Protein AF-A0A958WQD2-F1 (afdb_monomer_lite)

Foldseek 3Di:
DDDDPDDDDDDLCPDPVDDPVRSVVVVVVVPPPDDDLVVDDPVVSVVVVVVVVVVDDDDCPPPDDDD

Secondary structure (DSSP, 8-state):
------PPP--TTT-TTS-HHHHHHHHHHHHS-PPPGGGS-HHHH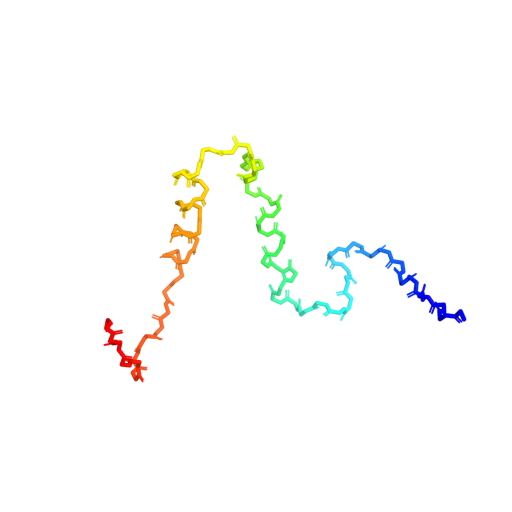HHHHHHHHHTS----TT-----

Structure (mmCIF, N/CA/C/O backbone):
data_AF-A0A958WQD2-F1
#
_entry.id   AF-A0A958WQD2-F1
#
loop_
_atom_site.group_PDB
_atom_site.id
_atom_site.type_symbol
_atom_site.label_atom_id
_atom_site.label_alt_id
_atom_site.label_comp_id
_atom_site.label_asym_id
_atom_site.label_entity_id
_atom_site.label_seq_id
_atom_site.pdbx_PDB_ins_code
_atom_site.Cartn_x
_atom_site.Cartn_y
_atom_site.Cartn_z
_atom_site.occupancy
_atom_site.B_iso_or_equiv
_atom_site.auth_seq_id
_atom_site.auth_comp_id
_atom_site.auth_asym_id
_atom_site.auth_atom_id
_atom_site.pdbx_PDB_model_num
ATOM 1 N N . MET A 1 1 ? 27.630 -22.634 7.433 1.00 42.16 1 MET A N 1
ATOM 2 C CA . MET A 1 1 ? 27.437 -21.372 6.688 1.00 42.16 1 MET A CA 1
ATOM 3 C C . MET A 1 1 ? 26.289 -21.593 5.724 1.00 42.16 1 MET A C 1
ATOM 5 O O . MET A 1 1 ? 26.428 -22.432 4.848 1.00 42.16 1 MET A O 1
ATOM 9 N N . MET A 1 2 ? 25.149 -20.941 5.942 1.00 43.28 2 MET A N 1
ATOM 10 C CA . MET A 1 2 ? 24.012 -20.980 5.019 1.00 43.28 2 MET A CA 1
ATOM 11 C C . MET A 1 2 ? 24.169 -19.769 4.096 1.00 43.28 2 MET A C 1
ATOM 13 O O . MET A 1 2 ? 24.186 -18.640 4.585 1.00 43.28 2 MET A O 1
ATOM 17 N N . THR A 1 3 ? 24.397 -19.986 2.804 1.00 50.31 3 THR A N 1
ATOM 18 C CA . THR A 1 3 ? 24.503 -18.905 1.819 1.00 50.31 3 THR A CA 1
ATOM 19 C C . THR A 1 3 ? 23.103 -18.361 1.545 1.00 50.31 3 THR A C 1
ATOM 21 O O . THR A 1 3 ? 22.211 -19.096 1.128 1.00 50.31 3 THR A O 1
ATOM 24 N N . VAL A 1 4 ? 22.875 -17.080 1.841 1.00 61.41 4 VAL A N 1
ATOM 25 C CA . VAL A 1 4 ? 21.649 -16.386 1.434 1.00 61.41 4 VAL A CA 1
ATOM 26 C C . VAL A 1 4 ? 21.870 -15.924 -0.000 1.00 61.41 4 VAL A C 1
ATOM 28 O O . VAL A 1 4 ? 22.577 -14.948 -0.237 1.00 61.41 4 VAL A O 1
ATOM 31 N N . GLU A 1 5 ? 21.302 -16.649 -0.957 1.00 62.69 5 GLU A N 1
ATOM 32 C CA . GLU A 1 5 ? 21.258 -16.232 -2.359 1.00 62.69 5 GLU A CA 1
ATOM 33 C C . GLU A 1 5 ? 20.388 -14.967 -2.468 1.00 62.69 5 GLU A C 1
ATOM 35 O O . GLU A 1 5 ? 19.155 -15.025 -2.444 1.00 62.69 5 GLU A O 1
ATOM 40 N N . THR A 1 6 ? 21.011 -13.790 -2.540 1.00 64.75 6 THR A N 1
ATOM 41 C CA . THR A 1 6 ? 20.292 -12.531 -2.760 1.00 64.75 6 THR A CA 1
ATOM 42 C C . THR A 1 6 ? 19.872 -12.447 -4.225 1.00 64.75 6 THR A C 1
ATOM 44 O O . THR A 1 6 ? 20.696 -12.175 -5.097 1.00 64.75 6 THR A O 1
ATOM 47 N N . SER A 1 7 ? 18.589 -12.682 -4.510 1.00 69.62 7 SER A N 1
ATOM 48 C CA . SER A 1 7 ? 18.030 -12.426 -5.844 1.00 69.62 7 SER A CA 1
ATOM 49 C C . SER A 1 7 ? 18.228 -10.952 -6.235 1.00 69.62 7 SER A C 1
ATOM 51 O O . SER A 1 7 ? 18.039 -10.079 -5.382 1.00 69.62 7 SER A O 1
ATOM 53 N N . PRO A 1 8 ? 18.577 -10.646 -7.499 1.00 83.00 8 PRO A N 1
ATOM 54 C CA . PRO A 1 8 ? 18.786 -9.270 -7.941 1.00 83.00 8 PRO A CA 1
ATOM 55 C C . PRO A 1 8 ? 17.503 -8.436 -7.806 1.00 83.00 8 PRO A C 1
ATOM 57 O O . PRO A 1 8 ? 16.390 -8.941 -7.981 1.00 83.00 8 PRO A O 1
ATOM 60 N N . VAL A 1 9 ? 17.659 -7.144 -7.501 1.00 87.38 9 VAL A N 1
ATOM 61 C CA . VAL A 1 9 ? 16.540 -6.192 -7.448 1.00 87.38 9 VAL A CA 1
ATOM 62 C C . VAL A 1 9 ? 16.041 -5.935 -8.871 1.00 87.38 9 VAL A C 1
ATOM 64 O O . VAL A 1 9 ? 16.809 -5.521 -9.737 1.00 87.38 9 VAL A O 1
ATOM 67 N N . VAL A 1 10 ? 14.751 -6.177 -9.109 1.00 93.75 10 VAL A N 1
ATOM 68 C CA . VAL A 1 10 ? 14.066 -5.950 -10.391 1.00 93.75 10 VAL A CA 1
ATOM 69 C C . VAL A 1 10 ? 13.141 -4.740 -10.242 1.00 93.75 10 VAL A C 1
ATOM 71 O O . VAL A 1 10 ? 12.512 -4.579 -9.198 1.00 93.75 10 VAL A O 1
ATOM 74 N N . ASP A 1 11 ? 13.049 -3.882 -11.266 1.00 95.12 11 ASP A N 1
ATOM 75 C CA . ASP A 1 11 ? 12.076 -2.776 -11.283 1.00 95.12 11 ASP A CA 1
ATOM 76 C C . ASP A 1 11 ? 10.651 -3.340 -11.155 1.00 95.12 11 ASP A C 1
ATOM 78 O O . ASP A 1 11 ? 10.253 -4.217 -11.929 1.00 95.12 11 ASP A O 1
ATOM 82 N N . TYR A 1 12 ? 9.868 -2.803 -10.212 1.00 95.25 12 TYR A N 1
ATOM 83 C CA . TYR A 1 12 ? 8.499 -3.246 -9.933 1.00 95.25 12 T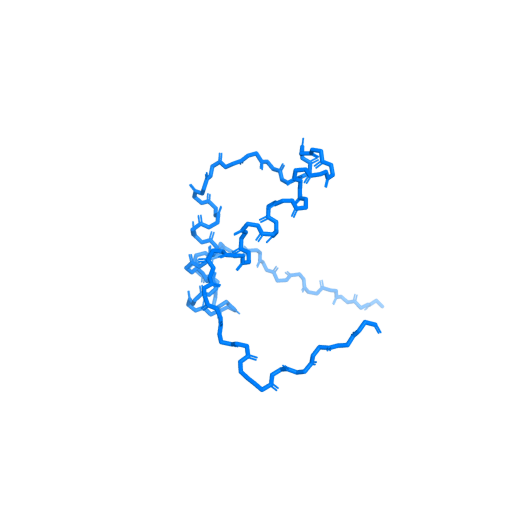YR A CA 1
ATOM 84 C C . TYR A 1 12 ? 7.612 -3.294 -11.185 1.00 95.25 12 TYR A C 1
ATOM 86 O O . TYR A 1 12 ? 6.705 -4.119 -11.266 1.00 95.25 12 TYR A O 1
ATOM 94 N N . LYS A 1 13 ? 7.866 -2.442 -12.187 1.00 95.19 13 LYS A N 1
ATOM 95 C CA . LYS A 1 13 ? 7.094 -2.401 -13.441 1.00 95.19 13 LYS A CA 1
ATOM 96 C C . LYS A 1 13 ? 7.169 -3.720 -14.211 1.00 95.19 13 LYS A C 1
ATOM 98 O O . LYS A 1 13 ? 6.200 -4.103 -14.871 1.00 95.19 13 LYS A O 1
ATOM 103 N N . ASN A 1 14 ? 8.298 -4.415 -14.108 1.00 94.56 14 ASN A N 1
ATOM 104 C CA . ASN A 1 14 ? 8.614 -5.608 -14.891 1.00 94.56 14 ASN A CA 1
ATOM 105 C C . ASN A 1 14 ? 8.796 -6.857 -14.024 1.00 94.56 14 ASN A C 1
ATOM 107 O O . ASN A 1 14 ? 9.153 -7.903 -14.558 1.00 94.56 14 ASN A O 1
ATOM 111 N N . ASP A 1 15 ? 8.573 -6.762 -12.712 1.00 95.44 15 ASP A N 1
ATOM 112 C CA . ASP A 1 15 ? 8.790 -7.879 -11.802 1.00 95.44 15 ASP A CA 1
ATOM 113 C C . ASP A 1 15 ? 7.739 -8.983 -12.031 1.00 95.44 15 ASP A C 1
ATOM 115 O O . ASP A 1 15 ? 6.555 -8.765 -11.749 1.00 95.44 15 ASP A O 1
ATOM 119 N N . PRO A 1 16 ? 8.138 -10.174 -12.523 1.00 94.38 16 PRO A N 1
ATOM 120 C CA . PRO A 1 16 ? 7.203 -11.261 -12.803 1.00 94.38 16 PRO A CA 1
ATOM 121 C C . PRO A 1 16 ? 6.626 -11.896 -11.531 1.00 94.38 16 PRO A C 1
ATOM 123 O O . PRO A 1 16 ? 5.689 -12.685 -11.618 1.00 94.38 16 PRO A O 1
ATOM 126 N N . ARG A 1 17 ? 7.173 -11.575 -10.350 1.00 95.44 17 ARG A N 1
ATOM 127 C CA . ARG A 1 17 ? 6.681 -12.052 -9.048 1.00 95.44 17 ARG A CA 1
ATOM 128 C C . ARG A 1 17 ? 5.462 -11.264 -8.566 1.00 95.44 17 ARG A C 1
ATOM 130 O O . ARG A 1 17 ? 4.806 -11.687 -7.619 1.00 95.44 17 ARG A O 1
ATOM 137 N N . LEU A 1 18 ? 5.169 -10.120 -9.188 1.00 96.50 18 LEU A N 1
ATOM 138 C CA . LEU A 1 18 ? 4.022 -9.277 -8.868 1.00 96.50 18 LEU A CA 1
ATOM 139 C C . LEU A 1 18 ? 2.873 -9.543 -9.841 1.00 96.50 18 LEU A C 1
ATOM 141 O O . LEU A 1 18 ? 3.075 -9.616 -11.057 1.00 96.50 18 LEU A O 1
ATOM 145 N N . SER A 1 19 ? 1.644 -9.600 -9.322 1.00 98.00 19 SER A N 1
ATOM 146 C CA . SER A 1 19 ? 0.462 -9.627 -10.184 1.00 98.00 19 SER A CA 1
ATOM 147 C C . SER A 1 19 ? 0.362 -8.340 -11.009 1.00 98.00 19 SER A C 1
ATOM 149 O O . SER A 1 19 ? 0.969 -7.306 -10.700 1.00 98.00 19 SER A O 1
ATOM 151 N N . ASN A 1 20 ? -0.408 -8.394 -12.093 1.00 97.19 20 ASN A N 1
ATOM 152 C CA . ASN A 1 20 ? -0.660 -7.219 -12.919 1.00 97.19 20 ASN A CA 1
ATOM 153 C C . ASN A 1 20 ? -1.311 -6.090 -12.098 1.00 97.19 20 ASN A C 1
ATOM 155 O O . ASN A 1 20 ? -0.890 -4.936 -12.171 1.00 97.19 20 ASN A O 1
ATOM 159 N N . GLU A 1 21 ? -2.273 -6.441 -11.252 1.00 97.19 21 GLU A N 1
ATOM 160 C CA . GLU A 1 21 ? -3.038 -5.524 -10.410 1.00 97.19 21 GLU A CA 1
ATOM 161 C C . GLU A 1 21 ? -2.130 -4.840 -9.384 1.00 97.19 21 GLU A C 1
ATOM 163 O O . GLU A 1 21 ? -2.191 -3.621 -9.220 1.00 97.19 21 GLU A O 1
ATOM 168 N N . THR A 1 22 ? -1.218 -5.589 -8.752 1.00 97.44 22 THR A N 1
ATOM 169 C CA . THR A 1 22 ? -0.238 -5.018 -7.819 1.00 97.44 22 THR A CA 1
ATOM 170 C C . THR A 1 22 ? 0.697 -4.039 -8.524 1.00 97.44 22 THR A C 1
ATOM 172 O O . THR A 1 22 ? 0.978 -2.968 -7.986 1.00 97.44 22 THR A O 1
ATOM 175 N N . ARG A 1 23 ? 1.150 -4.340 -9.746 1.00 97.38 23 ARG A N 1
ATOM 176 C CA . ARG A 1 23 ? 1.990 -3.407 -10.517 1.00 97.38 23 ARG A CA 1
ATOM 177 C C . ARG A 1 23 ? 1.241 -2.128 -10.892 1.00 97.38 23 ARG A C 1
ATOM 179 O O . ARG A 1 23 ? 1.819 -1.043 -10.806 1.00 97.38 23 ARG A O 1
ATOM 186 N N . VAL A 1 24 ? -0.038 -2.233 -11.256 1.00 96.62 24 VAL A N 1
ATOM 187 C CA . VAL A 1 24 ? -0.908 -1.073 -11.519 1.00 96.62 24 VAL A CA 1
ATOM 188 C C . VAL A 1 24 ? -1.088 -0.226 -10.257 1.00 96.62 24 VAL A C 1
ATOM 190 O O . VAL A 1 24 ? -0.910 0.993 -10.318 1.00 96.62 24 VAL A O 1
ATOM 193 N N . PHE A 1 25 ? -1.356 -0.858 -9.113 1.00 95.25 25 PHE A N 1
ATOM 194 C CA . PHE A 1 25 ? -1.454 -0.181 -7.819 1.00 95.25 25 PHE A CA 1
ATOM 195 C C . PHE A 1 25 ? -0.162 0.567 -7.464 1.00 95.25 25 PHE A C 1
ATOM 197 O O . PHE A 1 25 ? -0.202 1.765 -7.185 1.00 95.25 25 PHE A O 1
ATOM 204 N N . LEU A 1 26 ? 0.995 -0.099 -7.551 1.00 96.00 26 LEU A N 1
ATOM 205 C CA . LEU A 1 26 ? 2.295 0.516 -7.262 1.00 96.00 26 LEU A CA 1
ATOM 206 C C . LEU A 1 26 ? 2.599 1.685 -8.201 1.00 96.00 26 LEU A C 1
ATOM 208 O O . LEU A 1 26 ? 3.152 2.691 -7.767 1.00 96.00 26 LEU A O 1
ATOM 212 N N . LYS A 1 27 ? 2.213 1.595 -9.478 1.00 96.00 27 LYS A N 1
ATOM 213 C CA . LYS A 1 27 ? 2.366 2.710 -10.419 1.00 96.00 27 LYS A CA 1
ATOM 214 C C . LYS A 1 27 ? 1.549 3.927 -9.982 1.00 96.00 27 LYS A C 1
ATOM 216 O O . LYS A 1 27 ? 2.082 5.035 -10.011 1.00 96.00 27 LYS A O 1
ATOM 221 N N . ALA A 1 28 ? 0.292 3.734 -9.583 1.00 93.50 28 ALA A N 1
ATOM 222 C CA . ALA A 1 28 ? -0.559 4.816 -9.088 1.00 93.50 28 ALA A CA 1
ATOM 223 C C . ALA A 1 28 ? 0.012 5.433 -7.799 1.00 93.50 28 ALA A C 1
ATOM 225 O O . ALA A 1 28 ? 0.206 6.647 -7.744 1.00 93.50 28 ALA A O 1
ATOM 226 N N . LEU A 1 29 ? 0.385 4.595 -6.825 1.00 93.81 29 LEU A N 1
ATOM 227 C CA . LEU A 1 29 ? 0.976 5.015 -5.549 1.00 93.81 29 LEU A CA 1
ATOM 228 C C . LEU A 1 29 ? 2.293 5.790 -5.732 1.00 93.81 29 LEU A C 1
ATOM 230 O O . LEU A 1 29 ? 2.517 6.824 -5.108 1.00 93.81 29 LEU A O 1
ATOM 234 N N . ASN A 1 30 ? 3.161 5.336 -6.635 1.00 93.12 30 ASN A N 1
ATOM 235 C CA . ASN A 1 30 ? 4.434 6.006 -6.907 1.00 93.12 30 ASN A CA 1
ATOM 236 C C . ASN A 1 30 ? 4.271 7.297 -7.731 1.00 93.12 30 ASN A C 1
ATOM 238 O O . ASN A 1 30 ? 5.221 8.068 -7.844 1.00 93.12 30 ASN A O 1
ATOM 242 N N . SER A 1 31 ? 3.089 7.544 -8.309 1.00 92.69 31 SER A N 1
ATOM 243 C CA . SER A 1 31 ? 2.799 8.743 -9.112 1.00 92.69 31 SER A CA 1
ATOM 244 C C . SER A 1 31 ? 2.074 9.841 -8.325 1.00 92.69 31 SER A C 1
ATOM 246 O O . SER A 1 31 ? 1.959 10.956 -8.826 1.00 92.69 31 SER A O 1
ATOM 248 N N . THR A 1 32 ? 1.591 9.564 -7.106 1.00 83.62 32 THR A N 1
ATOM 249 C CA . THR A 1 32 ? 0.824 10.535 -6.300 1.00 83.62 32 THR A CA 1
ATOM 250 C C . THR A 1 32 ? 1.633 11.734 -5.789 1.00 83.62 32 THR A C 1
ATOM 252 O O . THR A 1 32 ? 1.032 12.738 -5.425 1.00 83.62 32 THR A O 1
ATOM 255 N N . GLY A 1 33 ? 2.972 11.667 -5.770 1.00 83.69 33 GLY A N 1
ATOM 256 C CA . GLY A 1 33 ? 3.845 12.825 -5.503 1.00 83.69 33 GLY A CA 1
ATOM 257 C C . GLY A 1 33 ? 3.771 13.428 -4.091 1.00 83.69 33 GLY A C 1
ATOM 258 O O . GLY A 1 33 ? 4.245 14.542 -3.886 1.00 83.69 33 GLY A O 1
ATOM 259 N N . GLY A 1 34 ? 3.168 12.725 -3.127 1.00 88.00 34 GLY A N 1
ATOM 260 C CA . GLY A 1 34 ? 3.101 13.153 -1.727 1.00 88.00 34 GLY A CA 1
ATOM 261 C C . GLY A 1 34 ? 4.438 13.010 -0.982 1.00 88.00 34 GLY A C 1
ATOM 262 O O . GLY A 1 34 ? 5.343 12.324 -1.466 1.00 88.00 34 GLY A O 1
ATOM 263 N N . PRO A 1 35 ? 4.577 13.641 0.199 1.00 93.94 35 PRO A N 1
ATOM 264 C CA . PRO A 1 35 ? 5.759 13.472 1.039 1.00 93.94 35 PRO A CA 1
ATOM 265 C C . PRO A 1 35 ? 5.905 12.013 1.517 1.00 93.94 35 PRO A C 1
ATOM 267 O O . PRO A 1 35 ? 4.897 11.306 1.634 1.00 93.94 35 PRO A O 1
ATOM 270 N N . PRO A 1 36 ? 7.131 11.558 1.837 1.00 94.31 36 PRO A N 1
ATOM 271 C CA . PRO A 1 36 ? 7.351 10.246 2.440 1.00 94.31 36 PRO A CA 1
ATOM 272 C C . PRO A 1 36 ? 6.566 10.087 3.744 1.00 94.31 36 PRO A C 1
ATOM 274 O O . PRO A 1 36 ? 6.473 11.030 4.537 1.00 94.31 36 PRO A O 1
ATOM 277 N N . LEU A 1 37 ? 6.014 8.896 3.980 1.00 95.81 37 LEU A N 1
ATOM 278 C CA . LEU A 1 37 ? 5.124 8.630 5.114 1.00 95.81 37 LEU A CA 1
ATOM 279 C C . LEU A 1 37 ? 5.812 8.915 6.460 1.00 95.81 37 LEU A C 1
ATOM 281 O O . LEU A 1 37 ? 5.183 9.422 7.385 1.00 95.81 37 LEU A O 1
ATOM 285 N N . GLU A 1 38 ? 7.109 8.634 6.549 1.00 96.88 38 GLU A N 1
ATOM 286 C CA . GLU A 1 38 ? 7.960 8.836 7.722 1.00 96.88 38 GLU A CA 1
ATOM 287 C C . GLU A 1 38 ? 8.272 10.306 8.029 1.00 96.88 38 GLU A C 1
ATOM 289 O O . GLU A 1 38 ? 8.718 10.618 9.130 1.00 96.88 38 GLU A O 1
ATOM 294 N N . SER A 1 39 ? 8.032 11.214 7.078 1.00 97.62 39 SER A N 1
ATOM 295 C CA . SER A 1 39 ? 8.186 12.659 7.294 1.00 97.62 39 SER A CA 1
ATOM 296 C C . SER A 1 39 ? 6.937 13.321 7.886 1.00 97.62 39 SER A C 1
ATOM 298 O O . SER A 1 39 ? 6.984 14.486 8.279 1.00 97.62 39 SER A O 1
ATOM 300 N N . LEU A 1 40 ? 5.818 12.594 7.945 1.00 97.75 40 LEU A N 1
ATOM 301 C CA . LEU A 1 40 ? 4.545 13.091 8.454 1.00 97.75 40 LEU A CA 1
ATOM 302 C C . LEU A 1 40 ? 4.460 12.972 9.978 1.00 97.75 40 LEU A C 1
ATOM 304 O O . LEU A 1 40 ? 5.082 12.105 10.596 1.00 97.75 40 LEU A O 1
ATOM 308 N N . SER A 1 41 ? 3.604 13.787 10.601 1.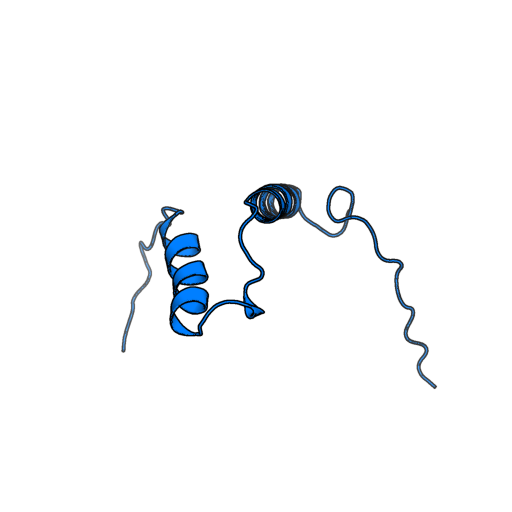00 98.31 41 SER A N 1
ATOM 309 C CA . SER A 1 41 ? 3.240 13.547 11.998 1.00 98.31 41 SER A CA 1
ATOM 310 C C . SER A 1 41 ? 2.485 12.212 12.146 1.00 98.31 41 SER A C 1
ATOM 312 O O . SER A 1 41 ? 1.792 11.779 11.218 1.00 98.31 41 SER A O 1
ATOM 314 N N . PRO A 1 42 ? 2.500 11.565 13.328 1.00 98.12 42 PRO A N 1
ATOM 315 C CA . PRO A 1 42 ? 1.761 10.316 13.542 1.00 98.12 42 PRO A CA 1
ATOM 316 C C . PRO A 1 42 ? 0.254 10.416 13.262 1.00 98.12 42 PRO A C 1
ATOM 318 O O . PRO A 1 42 ? -0.399 9.422 12.943 1.00 98.12 42 PRO A O 1
ATOM 321 N N . LEU A 1 43 ? -0.342 11.602 13.421 1.00 98.12 43 LEU A N 1
ATOM 322 C CA . LEU A 1 43 ? -1.748 11.825 13.082 1.00 98.12 43 LEU A CA 1
ATOM 323 C C . LEU A 1 43 ? -1.965 11.825 11.563 1.00 98.12 43 LEU A C 1
ATOM 325 O O . LEU A 1 43 ? -2.900 11.189 11.084 1.00 98.12 43 LEU A O 1
ATOM 329 N N . GLU A 1 44 ? -1.109 12.512 10.812 1.00 97.62 44 GLU A N 1
ATOM 330 C CA . GLU A 1 44 ? -1.192 12.583 9.350 1.00 97.62 44 GLU A CA 1
ATOM 331 C C . GLU A 1 44 ? -0.880 11.234 8.696 1.00 97.62 44 GLU A C 1
ATOM 333 O O . GLU A 1 44 ? -1.626 10.804 7.819 1.00 97.62 44 GLU A O 1
ATOM 338 N N . ALA A 1 45 ? 0.135 10.511 9.179 1.00 97.31 45 ALA A N 1
ATOM 339 C CA . ALA A 1 45 ? 0.470 9.178 8.680 1.00 97.31 45 ALA A CA 1
ATOM 340 C C . ALA A 1 45 ? -0.697 8.184 8.844 1.00 97.31 45 ALA A C 1
ATOM 342 O O . ALA A 1 45 ? -1.020 7.443 7.917 1.00 97.31 4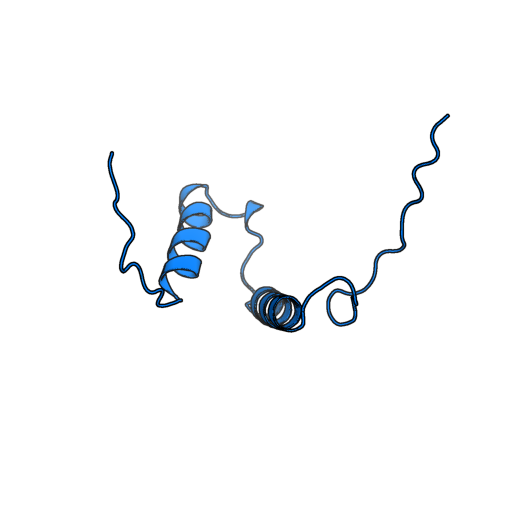5 ALA A O 1
ATOM 343 N N . ARG A 1 46 ? -1.406 8.211 9.984 1.00 98.12 46 ARG A N 1
ATOM 344 C CA . ARG A 1 46 ? -2.626 7.401 10.180 1.00 98.12 46 ARG A CA 1
ATOM 345 C C . ARG A 1 46 ? -3.738 7.786 9.205 1.00 98.12 46 ARG A C 1
ATOM 347 O O . ARG A 1 46 ? -4.421 6.907 8.682 1.00 98.12 46 ARG A O 1
ATOM 354 N N . LYS A 1 47 ? -3.903 9.084 8.927 1.00 97.56 47 LYS A N 1
ATOM 355 C CA . LYS A 1 47 ? -4.897 9.566 7.956 1.00 97.56 47 LYS A CA 1
ATOM 356 C C . LYS A 1 47 ? -4.622 9.073 6.535 1.00 97.56 47 LYS A C 1
ATOM 358 O O . LYS A 1 47 ? -5.587 8.848 5.813 1.00 97.56 47 LYS A O 1
ATOM 363 N N . VAL A 1 48 ? -3.363 8.853 6.139 1.00 95.12 48 VAL A N 1
ATOM 364 C CA . VAL A 1 48 ? -3.039 8.257 4.827 1.00 95.12 48 VAL A CA 1
ATOM 365 C C . VAL A 1 48 ? -3.729 6.902 4.664 1.00 95.12 48 VAL A C 1
ATOM 367 O O . VAL A 1 48 ? -4.417 6.693 3.668 1.00 95.12 48 VAL A O 1
ATOM 370 N N . LEU A 1 49 ? -3.614 6.010 5.655 1.00 95.94 49 LEU A N 1
ATOM 371 C CA . LEU A 1 49 ? -4.248 4.691 5.599 1.00 95.94 49 LEU A CA 1
ATOM 372 C C . LEU A 1 49 ? -5.778 4.789 5.599 1.00 95.94 49 LEU A C 1
ATOM 374 O O . LEU A 1 49 ? -6.420 4.158 4.764 1.00 95.94 49 LEU A O 1
ATOM 378 N N . VAL A 1 50 ? -6.356 5.602 6.492 1.00 97.31 50 VAL A N 1
ATOM 379 C CA . VAL A 1 50 ? -7.816 5.803 6.568 1.00 97.31 50 VAL A CA 1
ATOM 380 C C . VAL A 1 50 ? -8.368 6.271 5.223 1.00 97.31 50 VAL A C 1
ATOM 382 O O . VAL A 1 50 ? -9.310 5.679 4.701 1.00 97.31 50 VAL A O 1
ATOM 385 N N . ASN A 1 51 ? -7.750 7.292 4.629 1.00 94.94 51 ASN A N 1
ATOM 386 C CA . ASN A 1 51 ? -8.199 7.849 3.357 1.00 94.94 51 ASN A CA 1
ATOM 387 C C . ASN A 1 51 ? -8.006 6.860 2.199 1.00 94.94 51 ASN A C 1
ATOM 389 O O . ASN A 1 51 ? -8.881 6.751 1.343 1.00 94.94 51 ASN A O 1
ATOM 393 N N . ALA A 1 52 ? -6.888 6.126 2.171 1.00 93.69 52 ALA A N 1
ATOM 394 C CA . ALA A 1 52 ? -6.636 5.121 1.143 1.00 93.69 52 ALA A CA 1
ATOM 395 C C . ALA A 1 52 ? -7.689 4.003 1.180 1.00 93.69 52 ALA A C 1
ATOM 397 O O . ALA A 1 52 ? -8.247 3.664 0.139 1.00 93.69 52 ALA A O 1
ATOM 398 N N . GLN A 1 53 ? -8.014 3.480 2.366 1.00 95.06 53 GLN A N 1
ATOM 399 C CA . GLN A 1 53 ? -9.033 2.436 2.519 1.00 95.06 53 GLN A CA 1
ATOM 400 C C . GLN A 1 53 ? -10.441 2.961 2.208 1.00 95.06 53 GLN A C 1
ATOM 402 O O . GLN A 1 53 ? -11.188 2.313 1.483 1.00 95.06 53 GLN A O 1
ATOM 407 N N . ALA A 1 54 ? -10.779 4.174 2.657 1.00 95.44 54 ALA A N 1
ATOM 408 C CA . ALA A 1 54 ? -12.077 4.795 2.379 1.00 95.44 54 ALA A CA 1
ATOM 409 C C . ALA A 1 54 ? -12.298 5.134 0.891 1.00 95.44 54 ALA A C 1
ATOM 411 O O . ALA A 1 54 ? -13.436 5.323 0.465 1.00 95.44 54 ALA A O 1
ATOM 412 N N . SER A 1 55 ? -11.229 5.221 0.090 1.00 93.62 55 SER A N 1
ATOM 413 C CA . SER A 1 55 ? -11.318 5.532 -1.345 1.00 93.62 55 SER A CA 1
ATOM 414 C C . SER A 1 55 ? -11.886 4.390 -2.195 1.00 93.62 55 SER A C 1
ATOM 416 O O . SER A 1 55 ? -12.275 4.613 -3.344 1.00 93.62 55 SER A O 1
ATOM 418 N N . VAL A 1 56 ? -11.953 3.176 -1.643 1.00 94.44 56 VAL A N 1
ATOM 419 C CA . VAL A 1 56 ? -12.435 1.985 -2.339 1.00 94.44 56 VAL A CA 1
ATOM 420 C C . VAL A 1 56 ? -13.718 1.511 -1.676 1.00 94.44 56 VAL A C 1
ATOM 422 O O . VAL A 1 56 ? -13.749 1.184 -0.494 1.00 94.44 56 VAL A O 1
ATOM 425 N N . LYS A 1 57 ? -14.795 1.431 -2.459 1.00 94.81 57 LYS A N 1
ATOM 426 C CA . LYS A 1 57 ? -16.032 0.811 -1.992 1.00 94.81 57 LYS A CA 1
ATOM 427 C C . LYS A 1 57 ? -15.844 -0.703 -1.956 1.00 94.81 57 LYS A C 1
ATOM 429 O O . LYS A 1 57 ? -15.682 -1.325 -3.004 1.00 94.81 57 LYS A O 1
ATOM 434 N N . VAL A 1 58 ? -15.905 -1.274 -0.762 1.00 93.19 58 VAL A N 1
ATOM 435 C CA . VAL A 1 58 ? -15.896 -2.721 -0.534 1.00 93.19 58 VAL A CA 1
ATOM 436 C C . VAL A 1 58 ? -17.273 -3.178 -0.070 1.00 93.19 58 VAL A C 1
ATOM 438 O O . VAL A 1 58 ? -18.007 -2.418 0.565 1.00 93.19 58 VAL A O 1
ATOM 441 N N . ASP A 1 59 ? -17.644 -4.400 -0.436 1.00 94.88 59 ASP A N 1
ATOM 442 C CA . ASP A 1 59 ? -18.832 -5.039 0.113 1.00 94.88 59 ASP A CA 1
ATOM 443 C C . ASP A 1 59 ? -18.480 -5.651 1.470 1.00 94.88 59 ASP A C 1
ATOM 445 O O . ASP A 1 59 ? -17.547 -6.446 1.568 1.00 94.88 59 ASP A O 1
ATOM 449 N N . LEU A 1 60 ? -19.209 -5.242 2.505 1.00 92.81 60 LEU A N 1
ATOM 450 C CA . LEU A 1 60 ? -19.060 -5.749 3.869 1.00 92.81 60 LEU A CA 1
ATOM 451 C C . LEU A 1 60 ? -20.189 -6.721 4.239 1.00 92.81 60 LEU A C 1
ATOM 453 O O . LEU A 1 60 ? -20.322 -7.106 5.398 1.00 92.81 60 LEU A O 1
ATOM 457 N N . SER A 1 61 ? -21.037 -7.104 3.279 1.00 94.06 61 SER A N 1
ATOM 458 C CA . SER A 1 61 ? -22.105 -8.063 3.533 1.00 94.06 61 SER A CA 1
ATOM 459 C C . SER A 1 61 ? -21.537 -9.400 4.031 1.00 94.06 61 SER A C 1
ATOM 461 O O . SER A 1 61 ? -20.566 -9.933 3.495 1.00 94.06 61 SER A O 1
ATOM 463 N N . GLY A 1 62 ? -22.127 -9.931 5.106 1.00 91.88 62 GLY A N 1
ATOM 464 C CA . GLY A 1 62 ? -21.676 -11.176 5.740 1.00 91.88 62 GLY A CA 1
ATOM 465 C C . GLY A 1 62 ? -20.494 -11.033 6.707 1.00 91.88 62 GLY A C 1
ATOM 466 O O . GLY A 1 62 ? -20.004 -12.053 7.190 1.00 91.88 62 GLY A O 1
ATOM 467 N N . ILE A 1 63 ? -20.046 -9.809 7.004 1.00 93.06 63 ILE A N 1
ATOM 468 C CA . ILE A 1 63 ? -19.081 -9.531 8.074 1.00 93.06 63 ILE A CA 1
ATOM 469 C C . ILE A 1 63 ? -19.851 -9.147 9.345 1.00 93.06 63 ILE A C 1
ATOM 471 O O . ILE A 1 63 ? -20.662 -8.226 9.327 1.00 93.06 63 ILE A O 1
ATOM 475 N N . GLU A 1 64 ? -19.585 -9.858 10.442 1.00 90.06 64 GLU A N 1
ATOM 476 C CA . GLU A 1 64 ? -20.068 -9.535 11.790 1.00 90.06 64 GLU A CA 1
ATOM 477 C C . GLU A 1 64 ? -18.909 -8.900 12.573 1.00 90.06 64 GLU A C 1
ATOM 479 O O . GLU A 1 64 ? -17.833 -9.496 12.676 1.00 90.06 64 GLU A O 1
ATOM 484 N N . GLU A 1 65 ? -19.107 -7.696 13.110 1.00 88.12 65 GLU A N 1
ATOM 485 C CA . GLU A 1 65 ? -18.100 -6.972 13.897 1.00 88.12 65 GLU A CA 1
ATOM 486 C C . GLU A 1 65 ? -18.483 -6.966 15.387 1.00 88.12 65 GLU A C 1
ATOM 488 O O . GLU A 1 65 ? -19.643 -6.750 15.739 1.00 88.12 65 GLU A O 1
ATOM 493 N N . SER A 1 66 ? -17.509 -7.188 16.275 1.00 87.50 66 SER A N 1
ATOM 494 C CA . SER A 1 66 ? -17.666 -7.094 17.734 1.00 87.50 66 SER A CA 1
ATOM 495 C C . SER A 1 66 ? -16.472 -6.368 18.353 1.00 87.50 66 SER A C 1
ATOM 497 O O . SER A 1 66 ? -15.344 -6.577 17.904 1.00 87.50 66 SER A O 1
ATOM 499 N N . GLU A 1 67 ? -16.718 -5.559 19.383 1.00 72.44 67 GLU A N 1
ATOM 500 C CA . GLU A 1 67 ? -15.697 -4.799 20.131 1.00 72.44 67 GLU A CA 1
ATOM 501 C C . GLU A 1 67 ? -14.954 -5.628 21.190 1.00 72.44 67 GLU A C 1
ATOM 503 O O . GLU A 1 67 ? -15.576 -6.533 21.797 1.00 72.44 67 GLU A O 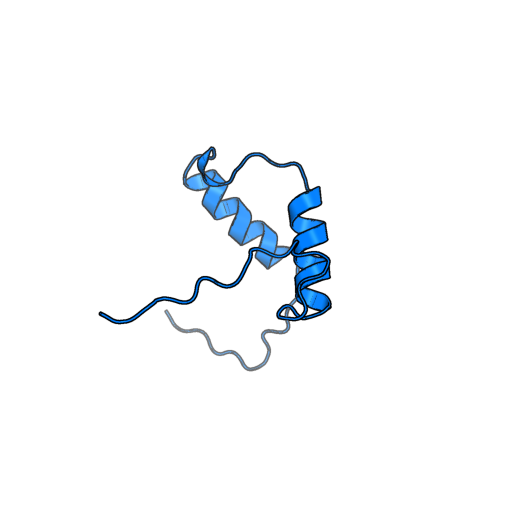1
#

Radius of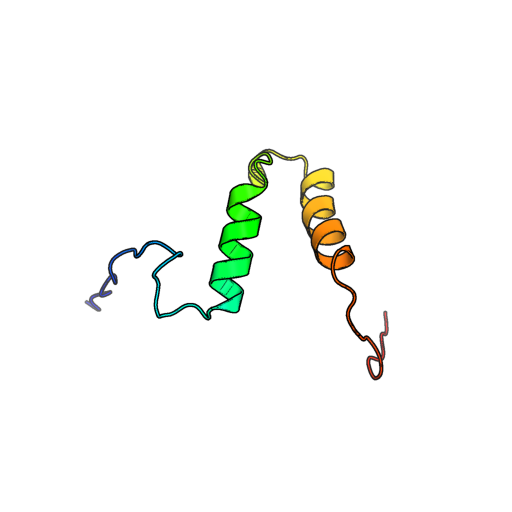 gyration: 17.63 Å; chains: 1; bounding box: 50×35×35 Å

Sequence (67 aa):
MMTVETSPVVDYKNDPRLSNETRVFLKALNSTGGPPLESLSPLEARKVLVNAQASVKVDLSGIEESE

pLDDT: mean 89.99, std 12.71, range [42.16, 98.31]